Protein AF-A0A352UNX6-F1 (afdb_monomer)

Radius of gyration: 17.51 Å; Cα contacts (8 Å, |Δi|>4): 102; chains: 1; bounding box: 47×26×44 Å

Solvent-accessible surface area (backbone atoms only — not comparable to full-atom values): 6625 Å² total; per-residue (Å²): 109,67,67,60,54,54,50,43,52,53,50,29,50,52,43,21,52,56,43,37,68,54,47,54,59,50,32,49,72,73,61,36,37,51,75,75,65,86,94,52,64,78,77,58,60,76,56,55,63,47,51,56,74,64,64,56,27,53,52,53,15,50,54,51,34,50,66,56,74,37,38,62,42,49,76,73,69,48,52,68,67,56,56,54,48,52,54,51,50,52,55,46,49,53,52,49,51,28,52,47,45,19,58,74,67,74,35,93,67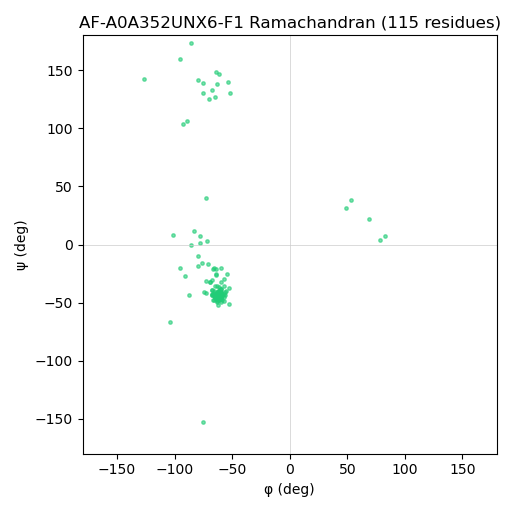,46,68,52,69,84,80,78,105

Foldseek 3Di:
DVVLVVVLVVQLVVQLVVCCVVVQVVLLVVQQWQDDDPPDDPVCVVSTSRHPPSCVSNLRSLVVSCVPSVVVCVVVVNCPSVVVNVVVVVLSVLVVQQSVQCSVVVHPGGDDPVVSD

pLDDT: mean 84.69, std 12.68, range [59.41, 97.75]

Sequence (117 aa):
MTVRLTLSFIIAFLVSSGVGAFLVPWLRKIKAGQMIREDGPTWHMSKSGTPTMGGLMFIAACVFVCLTVGFQSMLDGDYGHIFLLMFALIFGAIGFLDDYEKLKRKKNLGLTAKTKF

Structure (mmCIF, N/CA/C/O backbone):
data_AF-A0A352UNX6-F1
#
_entry.id   AF-A0A352UNX6-F1
#
loop_
_atom_site.group_PDB
_atom_site.id
_atom_site.type_symbol
_atom_site.label_atom_id
_atom_site.label_alt_id
_atom_site.label_comp_id
_atom_site.label_asym_id
_atom_site.label_entity_id
_atom_site.label_seq_id
_atom_site.pdbx_PDB_ins_code
_atom_site.Cartn_x
_atom_site.Cartn_y
_atom_site.Cartn_z
_atom_site.occupancy
_atom_site.B_iso_or_equiv
_atom_site.auth_seq_id
_atom_site.auth_comp_id
_atom_site.auth_asym_id
_atom_site.auth_a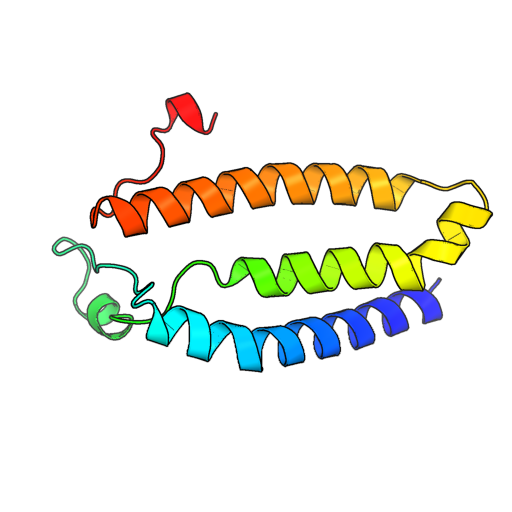tom_id
_atom_site.pdbx_PDB_model_num
ATOM 1 N N . MET A 1 1 ? 9.559 6.479 -21.846 1.00 77.00 1 MET A N 1
ATOM 2 C CA . MET A 1 1 ? 9.007 6.969 -20.560 1.00 77.00 1 MET A CA 1
ATOM 3 C C . MET A 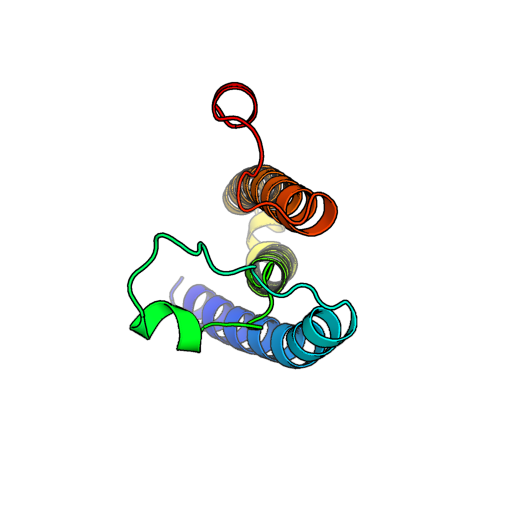1 1 ? 7.489 6.846 -20.489 1.00 77.00 1 MET A C 1
ATOM 5 O O . MET A 1 1 ? 7.013 6.162 -19.596 1.00 77.00 1 MET A O 1
ATOM 9 N N . THR A 1 2 ? 6.731 7.392 -21.443 1.00 88.81 2 THR A N 1
ATOM 10 C CA . THR A 1 2 ? 5.254 7.291 -21.497 1.00 88.81 2 THR A CA 1
ATOM 11 C C . THR A 1 2 ? 4.719 5.858 -21.413 1.00 88.81 2 THR A C 1
ATOM 13 O O . THR A 1 2 ? 3.924 5.571 -20.528 1.00 88.81 2 THR A O 1
ATOM 16 N N . VAL A 1 3 ? 5.225 4.934 -22.239 1.00 91.31 3 VAL A N 1
ATOM 17 C CA . VAL A 1 3 ? 4.789 3.519 -22.234 1.00 91.31 3 VAL A CA 1
ATOM 18 C C . VAL A 1 3 ? 4.965 2.861 -20.861 1.00 91.31 3 VAL A C 1
ATOM 20 O O . VAL A 1 3 ? 4.063 2.181 -20.385 1.00 91.31 3 VAL A O 1
ATOM 23 N N . ARG A 1 4 ? 6.101 3.106 -20.192 1.00 89.12 4 ARG A N 1
ATOM 24 C CA . ARG A 1 4 ? 6.378 2.560 -18.853 1.00 89.12 4 ARG A CA 1
ATOM 25 C C . ARG A 1 4 ? 5.395 3.104 -17.820 1.00 89.12 4 ARG A C 1
ATOM 27 O O . ARG A 1 4 ? 4.878 2.332 -17.027 1.00 89.12 4 ARG A O 1
ATOM 34 N N . LEU A 1 5 ? 5.102 4.405 -17.854 1.00 91.56 5 LEU A N 1
ATOM 35 C CA . LEU A 1 5 ? 4.151 5.028 -16.930 1.00 91.56 5 LEU A CA 1
ATOM 36 C C . LEU A 1 5 ? 2.724 4.507 -17.136 1.00 91.56 5 LEU A C 1
ATOM 38 O O . LEU A 1 5 ? 2.058 4.159 -16.163 1.00 91.56 5 LEU A O 1
ATOM 42 N N . THR A 1 6 ? 2.272 4.394 -18.387 1.00 95.50 6 THR A N 1
ATOM 43 C CA . THR A 1 6 ? 0.952 3.830 -18.708 1.00 95.50 6 THR A CA 1
ATOM 44 C C . THR A 1 6 ? 0.849 2.373 -18.258 1.00 95.50 6 THR A C 1
ATOM 46 O O . THR A 1 6 ? -0.145 1.986 -17.648 1.00 95.50 6 THR A O 1
ATOM 49 N N . LEU A 1 7 ? 1.891 1.573 -18.498 1.00 95.25 7 LEU A N 1
ATOM 50 C CA . LEU A 1 7 ? 1.931 0.171 -18.091 1.00 95.25 7 LEU A CA 1
ATOM 51 C C . LEU A 1 7 ? 1.939 0.022 -16.560 1.00 95.25 7 LEU A C 1
ATOM 53 O O . LEU A 1 7 ? 1.153 -0.757 -16.025 1.00 95.25 7 LEU A O 1
ATOM 57 N N . SER A 1 8 ? 2.739 0.823 -15.847 1.00 94.94 8 SER A N 1
ATOM 58 C CA . SER A 1 8 ? 2.723 0.890 -14.380 1.00 94.94 8 SER A CA 1
ATOM 59 C C . SER A 1 8 ? 1.338 1.233 -13.833 1.00 94.94 8 SER A C 1
ATOM 61 O O . SER A 1 8 ? 0.889 0.596 -12.885 1.00 94.94 8 SER A O 1
ATOM 63 N N . PHE A 1 9 ? 0.643 2.202 -14.436 1.00 96.38 9 PHE A N 1
ATOM 64 C CA . PHE A 1 9 ? -0.708 2.588 -14.024 1.00 96.38 9 PHE A CA 1
ATOM 65 C C . PHE A 1 9 ? -1.713 1.442 -14.197 1.00 96.38 9 PHE A C 1
ATOM 67 O O . PHE A 1 9 ? -2.433 1.108 -13.256 1.00 96.38 9 PHE A O 1
ATOM 74 N N . ILE A 1 10 ? -1.734 0.808 -15.374 1.00 97.50 10 ILE A N 1
ATOM 75 C CA . ILE A 1 10 ? -2.662 -0.293 -15.669 1.00 97.50 10 ILE A CA 1
ATOM 76 C C . ILE A 1 10 ? -2.394 -1.481 -14.739 1.00 97.50 10 ILE A C 1
ATOM 78 O O . ILE A 1 10 ? -3.327 -2.015 -14.140 1.00 97.50 10 ILE A O 1
ATOM 82 N N . ILE A 1 11 ? -1.128 -1.871 -14.565 1.00 97.12 11 ILE A N 1
ATOM 83 C CA . ILE A 1 11 ? -0.767 -2.991 -13.688 1.00 97.12 11 ILE A CA 1
ATOM 84 C C . ILE A 1 11 ? -1.106 -2.665 -12.231 1.00 97.12 11 ILE A C 1
ATOM 86 O O . ILE A 1 11 ? -1.712 -3.498 -11.559 1.00 97.12 11 ILE A O 1
ATOM 90 N N . ALA A 1 12 ? -0.797 -1.458 -11.744 1.00 97.06 12 ALA A N 1
ATOM 91 C CA . ALA A 1 12 ? -1.159 -1.050 -10.387 1.00 97.06 12 ALA A CA 1
ATOM 92 C C . ALA A 1 12 ? -2.676 -1.114 -10.164 1.00 97.06 12 ALA A C 1
ATOM 94 O O . ALA A 1 12 ? -3.129 -1.607 -9.129 1.00 97.06 12 ALA A O 1
ATOM 95 N N . PHE A 1 13 ? -3.469 -0.650 -11.133 1.00 97.62 13 PHE A N 1
ATOM 96 C CA . PHE A 1 13 ? -4.927 -0.690 -11.062 1.00 97.62 13 PHE A CA 1
ATOM 97 C C . PHE A 1 13 ? -5.460 -2.126 -10.996 1.00 97.62 13 PHE A C 1
ATOM 99 O O . PHE A 1 13 ? -6.279 -2.439 -10.131 1.00 97.62 13 PHE A O 1
ATOM 106 N N . LEU A 1 14 ? -4.969 -3.011 -11.867 1.00 97.75 14 LEU A N 1
ATOM 107 C CA . LEU A 1 14 ? -5.394 -4.411 -11.899 1.00 97.75 14 LEU A CA 1
ATOM 108 C C . LEU A 1 14 ? -4.998 -5.153 -10.619 1.00 97.75 14 LEU A C 1
ATOM 110 O O . LEU A 1 14 ? -5.829 -5.841 -10.027 1.00 97.75 14 LEU A O 1
ATOM 114 N N . VAL A 1 15 ? -3.758 -4.977 -10.155 1.00 97.75 15 VAL A N 1
ATOM 115 C CA . VAL A 1 15 ? -3.262 -5.632 -8.938 1.00 97.75 15 VAL A CA 1
ATOM 116 C C . VAL A 1 15 ? -3.990 -5.109 -7.706 1.00 97.75 15 VAL A C 1
ATOM 118 O O . VAL A 1 15 ? -4.482 -5.911 -6.918 1.00 97.75 15 VAL A O 1
ATOM 121 N N . SER A 1 16 ? -4.126 -3.791 -7.540 1.00 97.50 16 SER A N 1
ATOM 122 C CA . SER A 1 16 ? -4.842 -3.223 -6.386 1.00 97.50 16 SER A CA 1
ATOM 123 C C . SER A 1 16 ? -6.314 -3.633 -6.365 1.00 97.50 16 SER A C 1
ATOM 125 O O . SER A 1 16 ? -6.824 -3.983 -5.303 1.00 97.50 16 SER A O 1
ATOM 127 N N . SER A 1 17 ? -6.981 -3.670 -7.522 1.00 96.81 17 SER A N 1
ATOM 128 C CA . SER A 1 17 ? -8.377 -4.108 -7.624 1.00 96.81 17 SER A CA 1
ATOM 129 C C . SER A 1 17 ? -8.529 -5.600 -7.326 1.00 96.81 17 SER A C 1
ATOM 131 O O . SER A 1 17 ? -9.417 -5.987 -6.566 1.00 96.81 17 SER A O 1
ATOM 133 N N . GLY A 1 18 ? -7.638 -6.441 -7.862 1.00 97.44 18 GLY A N 1
ATOM 134 C CA . GLY A 1 18 ? -7.628 -7.881 -7.600 1.00 97.44 18 GLY A CA 1
ATOM 135 C C . GLY A 1 18 ? -7.345 -8.208 -6.132 1.00 97.44 18 GLY A C 1
ATOM 136 O O . GLY A 1 18 ? -8.083 -8.973 -5.509 1.00 97.44 18 GLY A O 1
ATOM 137 N N . VAL A 1 19 ? -6.330 -7.567 -5.543 1.00 96.88 19 VAL A N 1
ATOM 138 C CA . VAL A 1 19 ? -6.023 -7.692 -4.111 1.00 96.88 19 VAL A CA 1
ATOM 139 C C . VAL A 1 19 ? -7.186 -7.164 -3.274 1.00 96.88 19 VAL A C 1
ATOM 141 O O . VAL A 1 19 ? -7.588 -7.826 -2.324 1.00 96.88 19 VAL A O 1
ATOM 144 N N . GLY A 1 20 ? -7.775 -6.024 -3.637 1.00 94.62 20 GLY A N 1
ATOM 145 C CA . GLY A 1 20 ? -8.922 -5.432 -2.948 1.00 94.62 20 GLY A CA 1
ATOM 146 C C . GLY A 1 20 ? -10.151 -6.344 -2.933 1.00 94.62 20 GLY A C 1
ATOM 147 O O . GLY A 1 20 ? -10.789 -6.488 -1.887 1.00 94.62 20 GLY A O 1
ATOM 148 N N . ALA A 1 21 ? -10.444 -7.024 -4.044 1.00 94.94 21 ALA A N 1
ATOM 149 C CA . ALA A 1 21 ? -11.555 -7.971 -4.141 1.00 94.94 21 ALA A CA 1
ATOM 150 C C . ALA A 1 21 ? -11.439 -9.134 -3.140 1.00 94.94 21 ALA A C 1
ATOM 152 O O . ALA A 1 21 ? -12.455 -9.603 -2.628 1.00 94.94 21 ALA A O 1
ATOM 153 N N . PHE A 1 22 ? -10.218 -9.569 -2.813 1.00 94.62 22 PHE A N 1
ATOM 154 C CA . PHE A 1 22 ? -9.968 -10.593 -1.793 1.00 94.62 22 PHE A CA 1
ATOM 155 C C . PHE A 1 22 ? -9.827 -10.006 -0.378 1.00 94.62 22 PHE A C 1
ATOM 157 O O . PHE A 1 22 ? -10.389 -10.528 0.591 1.00 94.62 22 PHE A O 1
ATOM 164 N N . LEU A 1 23 ? -9.098 -8.896 -0.258 1.00 93.44 23 LEU A N 1
ATOM 165 C CA . LEU A 1 23 ? -8.740 -8.268 1.008 1.00 93.44 23 LEU A CA 1
ATOM 166 C C . LEU A 1 23 ? -9.964 -7.684 1.717 1.00 93.44 23 LEU A C 1
ATOM 168 O O . LEU A 1 23 ? -10.113 -7.870 2.922 1.00 93.44 23 LEU A O 1
ATOM 172 N N . VAL A 1 24 ? -10.867 -7.008 1.002 1.00 91.81 24 VAL A N 1
ATOM 173 C CA . VAL A 1 24 ? -12.030 -6.347 1.618 1.00 91.81 24 VAL A CA 1
ATOM 174 C C . VAL A 1 24 ? -12.973 -7.353 2.299 1.00 91.81 24 VAL A C 1
ATOM 176 O O . VAL A 1 24 ? -13.308 -7.140 3.469 1.00 91.81 24 VAL A O 1
ATOM 179 N N . PRO A 1 25 ? -13.388 -8.468 1.660 1.00 91.00 25 PRO A N 1
ATOM 180 C CA . PRO A 1 25 ? -14.154 -9.510 2.340 1.00 91.00 25 PRO A CA 1
ATOM 181 C C . PRO A 1 25 ? -13.411 -10.120 3.530 1.00 91.00 25 PRO A C 1
ATOM 183 O O . PRO A 1 25 ? -14.033 -10.397 4.555 1.00 91.00 25 PRO A O 1
ATOM 186 N N . TRP A 1 26 ? -12.094 -10.316 3.424 1.00 90.31 26 TRP A N 1
ATOM 187 C CA . TRP A 1 26 ? -11.289 -10.855 4.519 1.00 9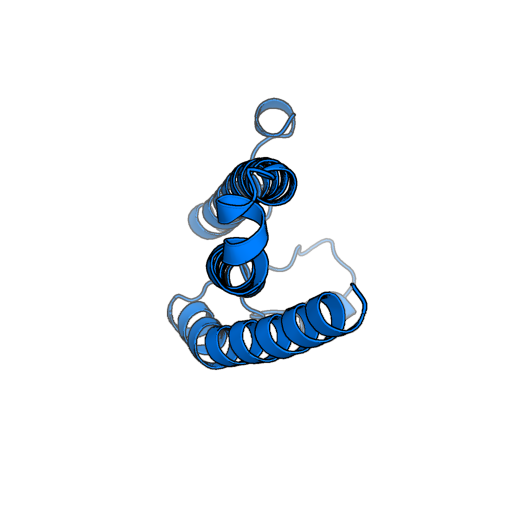0.31 26 TRP A CA 1
ATOM 188 C C . TRP A 1 26 ? -11.244 -9.905 5.725 1.00 90.31 26 TRP A C 1
ATOM 190 O O . TRP A 1 26 ? -11.528 -10.329 6.846 1.00 90.31 26 TRP A O 1
ATOM 200 N N . LEU A 1 27 ? -11.019 -8.608 5.497 1.00 89.06 27 LEU A N 1
ATOM 201 C CA . LEU A 1 27 ? -11.055 -7.574 6.537 1.00 89.06 27 LEU A CA 1
ATOM 202 C C . LEU A 1 27 ? -12.434 -7.488 7.212 1.00 89.06 27 LEU A C 1
ATOM 204 O O . LEU A 1 27 ? -12.531 -7.338 8.433 1.00 89.06 27 LEU A O 1
ATOM 208 N N . ARG A 1 28 ? -13.518 -7.650 6.439 1.00 86.50 28 ARG A N 1
ATOM 209 C CA . ARG A 1 28 ? -14.881 -7.754 6.989 1.00 86.50 28 ARG A CA 1
ATOM 210 C C . ARG A 1 28 ? -15.047 -8.995 7.873 1.00 86.50 28 ARG A C 1
ATOM 212 O O . ARG A 1 28 ? -15.634 -8.885 8.948 1.00 86.50 28 ARG A O 1
ATOM 219 N N . LYS A 1 29 ? -14.505 -10.153 7.470 1.00 86.56 29 LYS A N 1
ATOM 220 C CA . LYS A 1 29 ? -14.570 -11.406 8.253 1.00 86.56 29 LYS A CA 1
ATOM 221 C C . LYS A 1 29 ? -13.866 -11.289 9.603 1.00 86.56 29 LYS A C 1
ATOM 223 O O . LYS A 1 29 ? -14.418 -11.735 10.605 1.00 86.56 29 LYS A O 1
ATOM 228 N N . ILE A 1 30 ? -12.697 -10.649 9.652 1.00 85.00 30 ILE A N 1
ATOM 229 C CA . ILE A 1 30 ? -11.961 -10.435 10.912 1.00 85.00 30 ILE A CA 1
ATOM 230 C C . ILE A 1 30 ? -12.539 -9.290 11.763 1.00 85.00 30 ILE A C 1
ATOM 232 O O . ILE A 1 30 ? -11.953 -8.923 12.778 1.00 85.00 30 ILE A O 1
ATOM 236 N N . LYS A 1 31 ? -13.690 -8.724 11.364 1.00 78.75 31 LYS A N 1
ATOM 237 C CA . LYS A 1 31 ? -14.360 -7.598 12.029 1.00 78.75 31 LYS A CA 1
ATOM 238 C C . LYS A 1 31 ? -13.430 -6.397 12.222 1.00 78.75 31 LYS A C 1
ATOM 240 O O . LYS A 1 31 ? -13.531 -5.693 13.225 1.00 78.75 31 LYS A O 1
ATOM 245 N N . ALA A 1 32 ? -12.569 -6.126 11.239 1.00 74.44 32 ALA A N 1
ATOM 246 C CA . ALA A 1 32 ? -11.700 -4.953 11.215 1.00 74.44 32 ALA A CA 1
ATOM 247 C C . ALA A 1 32 ? -12.475 -3.654 10.916 1.00 74.44 32 ALA A C 1
ATOM 249 O O . ALA A 1 32 ? -12.023 -2.835 10.128 1.00 74.44 32 ALA A O 1
ATOM 250 N N . GLY A 1 33 ? -13.674 -3.473 11.472 1.00 68.19 33 GLY A N 1
ATOM 251 C CA . GLY A 1 33 ? -14.483 -2.273 11.268 1.00 68.19 33 GLY A CA 1
ATOM 252 C C . GLY A 1 33 ? -14.007 -1.123 12.150 1.00 68.19 33 GLY A C 1
ATOM 253 O O . GLY A 1 33 ? -13.645 -1.338 13.308 1.00 68.19 33 GLY A O 1
ATOM 254 N N . GLN A 1 34 ? -14.024 0.104 11.625 1.00 65.44 34 GLN A N 1
ATOM 255 C CA . GLN A 1 34 ? -13.794 1.280 12.467 1.00 65.44 34 GLN A CA 1
ATOM 256 C C . GLN A 1 34 ? -14.958 1.467 13.451 1.00 65.44 34 GLN A C 1
ATOM 258 O O . GLN A 1 34 ? -16.127 1.413 13.064 1.00 65.44 34 GLN A O 1
ATOM 263 N N . MET A 1 35 ? -14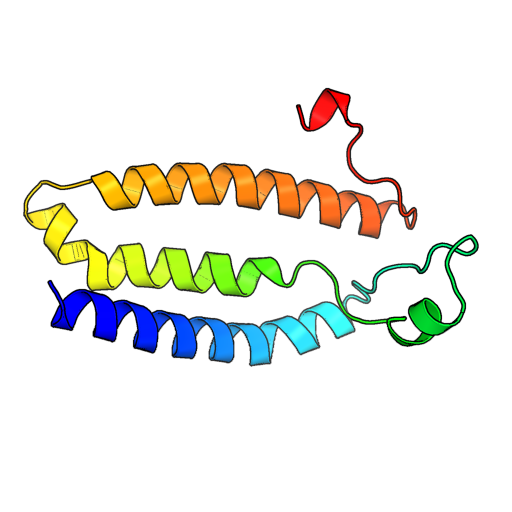.629 1.708 14.722 1.00 63.81 35 MET A N 1
ATOM 264 C CA . MET A 1 35 ? -15.594 2.146 15.732 1.00 63.81 35 MET A CA 1
ATOM 265 C C . MET A 1 35 ? -15.912 3.622 15.475 1.00 63.81 35 MET A C 1
ATOM 267 O O . MET A 1 35 ? -15.006 4.438 15.319 1.00 63.81 35 MET A O 1
ATOM 271 N N . ILE A 1 36 ? -17.184 4.003 15.421 1.00 61.72 36 ILE A N 1
ATOM 272 C CA . ILE A 1 36 ? -17.556 5.414 15.245 1.00 61.72 36 ILE A CA 1
ATOM 273 C C . ILE A 1 36 ? -17.328 6.156 16.564 1.00 61.72 36 ILE A C 1
ATOM 275 O O . ILE A 1 36 ? -17.599 5.622 17.635 1.00 61.72 36 ILE A O 1
ATOM 279 N N . ARG A 1 37 ? -16.793 7.379 16.494 1.00 62.41 37 ARG A N 1
ATOM 280 C CA . ARG A 1 37 ? -16.732 8.284 17.652 1.00 62.41 37 ARG A CA 1
ATOM 281 C C . ARG A 1 37 ? -18.149 8.752 17.975 1.00 62.41 37 ARG A C 1
ATOM 283 O O . ARG A 1 37 ? -18.808 9.290 17.089 1.00 62.41 37 ARG A O 1
ATOM 290 N N . GLU A 1 38 ? -18.593 8.555 19.213 1.00 60.56 38 GLU A N 1
ATOM 291 C CA . GLU A 1 38 ? -19.937 8.959 19.659 1.00 60.56 38 GLU A CA 1
ATOM 292 C C . GLU A 1 38 ? -20.135 10.482 19.604 1.00 60.56 38 GLU A C 1
ATOM 294 O O . GLU A 1 38 ? -21.234 10.966 19.366 1.00 60.56 38 GLU A O 1
ATOM 299 N N . ASP A 1 39 ? -19.046 11.237 19.717 1.00 61.66 39 ASP A N 1
ATOM 300 C CA . ASP A 1 39 ? -18.962 12.696 19.643 1.00 61.66 39 ASP A CA 1
ATOM 301 C C . ASP A 1 39 ? -18.884 13.249 18.196 1.00 61.66 39 ASP A C 1
ATOM 303 O O . ASP A 1 39 ? -18.585 14.425 17.983 1.00 61.66 39 ASP A O 1
ATOM 307 N N . GLY A 1 40 ? -19.145 12.413 17.182 1.00 66.12 40 GLY A N 1
ATOM 308 C CA . GLY A 1 40 ? -19.179 12.798 15.767 1.00 66.12 40 GLY A CA 1
ATOM 309 C C . GLY A 1 40 ? -20.587 13.132 15.236 1.00 66.12 40 GLY A C 1
ATOM 310 O O . GLY A 1 40 ? -21.589 12.688 15.794 1.00 66.12 40 GLY A O 1
ATOM 311 N N . PRO A 1 41 ? -20.702 13.871 14.117 1.00 69.94 41 PRO A N 1
ATOM 312 C CA . PRO A 1 41 ? -21.997 14.166 13.509 1.00 69.94 41 PRO A CA 1
ATOM 313 C C . PRO A 1 41 ? -22.746 12.903 13.056 1.00 69.94 41 PRO A C 1
ATOM 315 O O . PRO A 1 41 ? -22.136 11.954 12.563 1.00 69.94 41 PRO A O 1
ATOM 318 N N . THR A 1 42 ? -24.078 12.910 13.132 1.00 67.62 42 THR A N 1
ATOM 319 C CA . THR A 1 42 ? -24.935 11.733 12.882 1.00 67.62 42 THR A CA 1
ATOM 320 C C . THR A 1 42 ? -24.747 11.087 11.504 1.00 67.62 42 THR A C 1
ATOM 322 O O . THR A 1 42 ? -24.857 9.868 11.383 1.00 67.62 42 THR A O 1
ATOM 325 N N . TRP A 1 43 ? -24.364 11.843 10.467 1.00 67.44 43 TRP A N 1
ATOM 326 C CA . TRP A 1 43 ? -24.063 11.286 9.138 1.00 67.44 43 TRP A CA 1
ATOM 327 C C . TRP A 1 43 ? -22.813 10.391 9.111 1.00 67.44 43 TRP A C 1
ATOM 329 O O . TRP A 1 43 ? -22.694 9.536 8.230 1.00 67.44 43 TRP A O 1
ATOM 339 N N . HIS A 1 44 ? -21.899 10.514 10.081 1.00 60.97 44 HIS A N 1
ATOM 340 C CA . HIS A 1 44 ? -20.751 9.610 10.216 1.00 60.97 44 HIS A CA 1
ATOM 341 C C . HIS A 1 44 ? -21.152 8.206 10.676 1.00 60.97 44 HIS A C 1
ATOM 343 O O . HIS A 1 44 ? -20.386 7.267 10.450 1.00 60.97 44 HIS A O 1
ATOM 349 N N . MET A 1 45 ? -22.361 8.027 11.226 1.00 62.81 45 MET A N 1
ATOM 350 C CA . MET A 1 45 ? -22.864 6.701 11.585 1.00 62.81 45 MET A CA 1
ATOM 351 C C . MET A 1 45 ? -23.060 5.788 10.369 1.00 62.81 45 MET A C 1
ATOM 353 O O . MET A 1 45 ? -22.923 4.573 10.481 1.00 62.81 45 MET A O 1
ATOM 357 N N . SER A 1 46 ? -23.281 6.360 9.181 1.00 63.06 46 SER A N 1
ATOM 358 C CA . SER A 1 46 ? -23.403 5.599 7.927 1.00 63.06 46 SER A CA 1
ATOM 359 C C . SER A 1 46 ? -22.120 4.858 7.522 1.00 63.06 46 SER A C 1
ATOM 361 O O . SER A 1 46 ? -22.183 3.890 6.770 1.00 63.06 46 SER A O 1
ATOM 363 N N . LYS A 1 47 ? -20.953 5.275 8.038 1.00 63.31 47 LYS A N 1
ATOM 364 C CA . LYS A 1 47 ? -19.660 4.622 7.771 1.00 63.31 47 LYS A CA 1
ATOM 365 C C . LYS A 1 47 ? -19.368 3.450 8.716 1.00 63.31 47 LYS A C 1
ATOM 367 O O . LYS A 1 47 ? -18.323 2.809 8.565 1.00 63.31 47 LYS A O 1
ATOM 372 N N . SER A 1 48 ? -20.278 3.152 9.653 1.00 63.19 48 SER A N 1
ATOM 373 C CA . SER A 1 48 ? -20.155 2.036 10.599 1.00 63.19 48 SER A CA 1
ATOM 374 C C . SER A 1 48 ? -19.871 0.725 9.876 1.00 63.19 48 SER A C 1
ATOM 376 O O . SER A 1 48 ? -20.557 0.374 8.919 1.00 63.19 48 SER A O 1
ATOM 378 N N . GLY A 1 49 ? -18.862 -0.014 10.330 1.00 65.62 49 GLY A N 1
ATOM 379 C CA . GLY A 1 49 ? -18.562 -1.341 9.789 1.00 65.62 49 GLY A CA 1
ATOM 380 C C . GLY A 1 49 ? -17.808 -1.353 8.455 1.00 65.62 49 GLY A C 1
ATOM 381 O O . GLY A 1 49 ? -17.523 -2.436 7.940 1.00 65.62 49 GLY A O 1
ATOM 382 N N . THR A 1 50 ? -17.414 -0.194 7.912 1.00 76.62 50 THR A N 1
ATOM 383 C CA . THR A 1 50 ? -16.442 -0.169 6.808 1.00 76.62 50 THR A CA 1
ATOM 384 C C . THR A 1 50 ? -15.095 -0.696 7.323 1.00 76.62 50 THR A C 1
ATOM 386 O O . THR A 1 50 ? -14.616 -0.204 8.351 1.00 76.62 50 THR A O 1
ATOM 389 N N . PRO A 1 51 ? -14.485 -1.705 6.669 1.00 80.00 51 PRO A N 1
ATOM 390 C CA . PRO A 1 51 ? -13.209 -2.253 7.112 1.00 80.00 51 PRO A CA 1
ATOM 391 C C . PRO A 1 51 ? -12.088 -1.204 7.042 1.00 80.00 51 PRO A C 1
ATOM 393 O O . PRO A 1 51 ? -11.985 -0.455 6.070 1.00 80.00 51 PRO A O 1
ATOM 396 N N . THR A 1 52 ? -11.240 -1.173 8.069 1.00 82.56 52 THR A N 1
ATOM 397 C CA . THR A 1 52 ? -9.994 -0.398 8.135 1.00 82.56 52 THR A CA 1
ATOM 398 C C . THR A 1 52 ? -8.834 -1.174 7.494 1.00 82.56 52 THR A C 1
ATOM 400 O O . THR A 1 52 ? -9.005 -2.335 7.134 1.00 82.56 52 THR A O 1
ATOM 403 N N . MET A 1 53 ? -7.651 -0.563 7.351 1.00 86.56 53 MET A N 1
ATOM 404 C CA . MET A 1 53 ? -6.438 -1.172 6.756 1.00 86.56 53 MET A CA 1
ATOM 405 C C . MET A 1 53 ? -6.492 -1.444 5.241 1.00 86.56 53 MET A C 1
ATOM 407 O O . MET A 1 53 ? -5.707 -2.234 4.713 1.00 86.56 53 MET A O 1
ATOM 411 N N . GLY A 1 54 ? -7.359 -0.749 4.500 1.00 87.69 54 GLY A N 1
ATOM 412 C CA . GLY A 1 54 ? -7.415 -0.863 3.036 1.00 87.69 54 GLY A CA 1
ATOM 413 C C . GLY A 1 54 ? -6.110 -0.476 2.323 1.00 87.69 54 GLY A C 1
ATOM 414 O O . GLY A 1 54 ? -5.870 -0.925 1.209 1.00 87.69 54 GLY A O 1
ATOM 415 N N . GLY A 1 55 ? -5.225 0.292 2.973 1.00 91.00 55 GLY A N 1
ATOM 416 C CA . GLY A 1 55 ? -3.918 0.687 2.431 1.00 91.00 55 GLY A CA 1
ATOM 417 C C . GLY A 1 55 ? -3.034 -0.481 1.974 1.00 91.00 55 GLY A C 1
ATOM 418 O O . GLY A 1 55 ? -2.231 -0.314 1.055 1.00 91.00 55 GLY A O 1
ATOM 419 N N . LEU A 1 56 ? -3.227 -1.678 2.541 1.00 93.25 56 LEU A N 1
ATOM 420 C CA . LEU A 1 56 ? -2.475 -2.882 2.177 1.00 93.25 56 LEU A CA 1
ATOM 421 C C . LEU A 1 56 ? -2.594 -3.236 0.685 1.00 93.25 56 LEU A C 1
ATOM 423 O O . LEU A 1 56 ? -1.608 -3.671 0.094 1.00 93.25 56 LEU A O 1
ATOM 427 N N . MET A 1 57 ? -3.754 -3.012 0.050 1.00 94.81 57 MET A N 1
ATOM 428 C CA . MET A 1 57 ? -3.921 -3.324 -1.379 1.00 94.81 57 MET A CA 1
ATOM 429 C C . MET A 1 57 ? -3.107 -2.392 -2.283 1.00 94.81 57 MET A C 1
ATOM 431 O O . MET A 1 57 ? -2.598 -2.821 -3.317 1.00 94.81 57 MET A O 1
ATOM 435 N N . PHE A 1 58 ? -2.932 -1.132 -1.873 1.00 95.62 58 PHE A N 1
ATOM 436 C CA . PHE A 1 58 ? -2.103 -0.175 -2.600 1.00 95.62 58 PHE A CA 1
ATOM 437 C C . PHE A 1 58 ? -0.618 -0.464 -2.400 1.00 95.62 58 PHE A C 1
ATOM 439 O O . PHE A 1 58 ? 0.133 -0.443 -3.369 1.00 95.62 58 PHE A O 1
ATOM 446 N N . ILE A 1 59 ? -0.201 -0.809 -1.177 1.00 95.81 59 ILE A N 1
ATOM 447 C CA . ILE A 1 59 ? 1.183 -1.224 -0.907 1.00 95.81 59 ILE A CA 1
ATOM 448 C C . ILE A 1 59 ? 1.538 -2.460 -1.743 1.00 95.81 59 ILE A C 1
ATOM 450 O O . ILE A 1 59 ? 2.579 -2.468 -2.396 1.00 95.81 59 ILE A O 1
ATOM 454 N N . ALA A 1 60 ? 0.658 -3.465 -1.791 1.00 96.25 60 ALA A N 1
ATOM 455 C CA . ALA A 1 60 ? 0.858 -4.660 -2.611 1.00 96.25 60 ALA A CA 1
ATOM 456 C C . ALA A 1 60 ? 1.021 -4.320 -4.103 1.00 96.25 60 ALA A C 1
ATOM 458 O O . ALA A 1 60 ? 1.933 -4.828 -4.755 1.00 96.25 60 ALA A O 1
ATOM 459 N N . ALA A 1 61 ? 0.186 -3.420 -4.633 1.00 97.06 61 ALA A N 1
ATOM 460 C CA . ALA A 1 61 ? 0.290 -2.962 -6.015 1.00 97.06 61 ALA A CA 1
ATOM 461 C C . ALA A 1 61 ? 1.596 -2.196 -6.291 1.00 97.06 61 ALA A C 1
ATOM 463 O O . ALA A 1 61 ? 2.253 -2.463 -7.296 1.00 97.06 61 ALA A O 1
ATOM 464 N N . CYS A 1 62 ? 2.007 -1.296 -5.393 1.00 96.06 62 CYS A N 1
ATOM 465 C CA . CYS A 1 62 ? 3.265 -0.557 -5.516 1.00 96.06 62 CYS A CA 1
ATOM 466 C C . CYS A 1 62 ? 4.476 -1.495 -5.513 1.00 96.06 62 CYS A C 1
ATOM 468 O O . CYS A 1 62 ? 5.324 -1.391 -6.396 1.00 96.06 62 CYS A O 1
ATOM 470 N N . VAL A 1 63 ? 4.531 -2.444 -4.571 1.00 96.56 63 VAL A N 1
ATOM 471 C CA . VAL A 1 63 ? 5.596 -3.459 -4.515 1.00 96.56 63 VAL A CA 1
ATOM 472 C C . VAL A 1 63 ? 5.641 -4.247 -5.821 1.00 96.56 63 VAL A C 1
ATOM 474 O O . VAL A 1 63 ? 6.704 -4.372 -6.424 1.00 96.56 63 VAL A O 1
ATOM 477 N N . PHE A 1 64 ? 4.489 -4.725 -6.298 1.00 96.94 64 PHE A N 1
ATOM 478 C CA . PHE A 1 64 ? 4.423 -5.504 -7.530 1.00 96.94 64 PHE A CA 1
ATOM 479 C C . PHE A 1 64 ? 4.927 -4.712 -8.742 1.00 96.94 64 PHE A C 1
ATOM 481 O O . PHE A 1 64 ? 5.750 -5.214 -9.505 1.00 96.94 64 PHE A O 1
ATOM 488 N N . VAL A 1 65 ? 4.487 -3.464 -8.917 1.00 96.56 65 VAL A N 1
ATOM 489 C CA . VAL A 1 65 ? 4.902 -2.622 -10.052 1.00 96.56 65 VAL A CA 1
ATOM 490 C C . VAL A 1 65 ? 6.385 -2.264 -9.984 1.00 96.56 65 VAL A C 1
ATOM 492 O O . VAL A 1 65 ? 7.073 -2.349 -11.002 1.00 96.56 65 VAL A O 1
ATOM 495 N N . CYS A 1 66 ? 6.903 -1.914 -8.805 1.00 94.88 66 CYS A N 1
ATOM 496 C CA . CYS A 1 66 ? 8.323 -1.618 -8.629 1.00 94.88 66 CYS A CA 1
ATOM 497 C C . CYS A 1 66 ? 9.206 -2.831 -8.953 1.00 94.88 66 CYS A C 1
ATOM 499 O O . CYS A 1 66 ? 10.223 -2.666 -9.616 1.00 94.88 66 CYS A O 1
ATOM 501 N N . LEU A 1 67 ? 8.799 -4.040 -8.555 1.00 94.81 67 LEU A N 1
ATOM 502 C CA . LEU A 1 67 ? 9.572 -5.261 -8.807 1.00 94.81 67 LEU A CA 1
ATOM 503 C C . LEU A 1 67 ? 9.416 -5.822 -10.227 1.00 94.81 67 LEU A C 1
ATOM 505 O O . LEU A 1 67 ? 10.251 -6.612 -10.650 1.00 94.81 67 LEU A O 1
ATOM 509 N N . THR A 1 68 ? 8.369 -5.440 -10.964 1.00 95.06 68 THR A N 1
ATOM 510 C CA . THR A 1 68 ? 8.112 -5.937 -12.329 1.00 95.06 68 THR A CA 1
ATOM 511 C C . THR A 1 68 ? 8.479 -4.898 -13.386 1.00 95.06 68 THR A C 1
ATOM 513 O O . THR A 1 68 ? 9.443 -5.067 -14.125 1.00 95.06 68 THR A O 1
ATOM 516 N N . VAL A 1 69 ? 7.757 -3.779 -13.438 1.00 93.38 69 VAL A N 1
ATOM 517 C CA . VAL A 1 69 ? 7.965 -2.695 -14.417 1.00 93.38 69 VAL A CA 1
ATOM 518 C C . VAL A 1 69 ? 9.231 -1.887 -14.111 1.00 93.38 69 VAL A C 1
ATOM 520 O O . VAL A 1 69 ? 9.889 -1.354 -15.013 1.00 93.38 69 VAL A O 1
ATOM 523 N N . GLY A 1 70 ? 9.577 -1.784 -12.825 1.00 91.06 70 GLY A N 1
ATOM 524 C CA . GLY A 1 70 ? 10.817 -1.163 -12.358 1.00 91.06 70 GLY A CA 1
ATOM 525 C C . GLY A 1 70 ? 12.058 -2.038 -12.550 1.00 91.06 70 GLY A C 1
ATOM 526 O O . GLY A 1 70 ? 13.159 -1.497 -12.580 1.00 91.06 70 GLY A O 1
ATOM 527 N N . PHE A 1 71 ? 11.902 -3.345 -12.793 1.00 92.38 71 PHE A N 1
ATOM 528 C CA . PHE A 1 71 ? 13.022 -4.288 -12.889 1.00 92.38 71 PHE A CA 1
ATOM 529 C C . PHE A 1 71 ? 14.071 -3.877 -13.926 1.00 92.38 71 PHE A C 1
ATOM 531 O O . PHE A 1 71 ? 15.265 -3.943 -13.656 1.00 92.38 71 PHE A O 1
ATOM 538 N N . GLN A 1 72 ? 13.635 -3.363 -15.081 1.00 89.75 72 GLN A N 1
ATOM 539 C CA . GLN A 1 72 ? 14.561 -2.870 -16.101 1.00 89.75 72 GLN A CA 1
ATOM 540 C C . GLN A 1 72 ? 15.442 -1.725 -15.577 1.00 89.75 72 GLN A C 1
ATOM 542 O O . GLN A 1 72 ? 16.641 -1.735 -15.810 1.00 89.75 72 GLN A O 1
ATOM 547 N N . SER A 1 73 ? 14.877 -0.786 -14.805 1.00 91.00 73 SER A N 1
ATOM 548 C CA . SER A 1 73 ? 15.671 0.285 -14.183 1.00 91.00 73 SER A CA 1
ATOM 549 C C . SER A 1 73 ? 16.716 -0.278 -13.215 1.00 91.00 73 SER A C 1
ATOM 551 O O . SER A 1 73 ? 17.825 0.237 -13.173 1.00 91.00 73 SER A O 1
ATOM 553 N N . MET A 1 74 ? 16.402 -1.3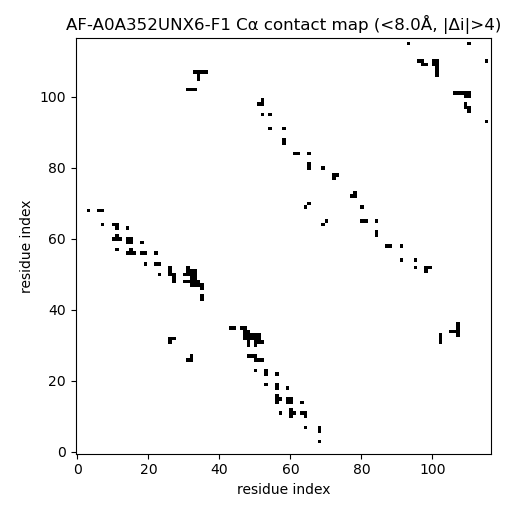56 -12.485 1.00 91.62 74 MET A N 1
ATOM 554 C CA . MET A 1 74 ? 17.373 -2.007 -11.597 1.00 91.62 74 MET A CA 1
ATOM 555 C C . MET A 1 74 ? 18.535 -2.635 -12.377 1.00 91.62 74 MET A C 1
ATOM 557 O O . MET A 1 74 ? 19.682 -2.520 -11.949 1.00 91.62 74 MET A O 1
ATOM 561 N N . LEU A 1 75 ? 18.254 -3.268 -13.525 1.00 92.31 75 LEU A N 1
ATOM 562 C CA . LEU A 1 75 ? 19.288 -3.826 -14.408 1.00 92.31 75 LEU A CA 1
ATOM 563 C C . LEU A 1 75 ? 20.208 -2.741 -14.976 1.00 92.31 75 LEU A C 1
ATOM 565 O O . LEU A 1 75 ? 21.411 -2.960 -15.098 1.00 92.31 75 LEU A O 1
ATOM 569 N N . ASP A 1 76 ? 19.651 -1.564 -15.255 1.00 93.31 76 ASP A N 1
ATOM 570 C CA . ASP A 1 76 ? 20.392 -0.400 -15.747 1.00 93.31 76 ASP A CA 1
ATOM 571 C C . ASP A 1 76 ? 21.165 0.332 -14.619 1.00 93.31 76 ASP A C 1
ATOM 573 O O . ASP A 1 76 ? 21.821 1.344 -14.864 1.00 93.31 76 ASP A O 1
ATOM 577 N N . GLY A 1 77 ? 21.099 -0.164 -13.375 1.00 93.19 77 GLY A N 1
ATOM 578 C CA . GLY A 1 77 ? 21.769 0.416 -12.205 1.00 93.19 77 GLY A CA 1
ATOM 579 C C . GLY A 1 77 ? 21.024 1.581 -11.538 1.00 93.19 77 GLY A C 1
ATOM 580 O O . GLY A 1 77 ? 21.559 2.199 -10.617 1.00 93.19 77 GLY A O 1
ATOM 581 N N . ASP A 1 78 ? 19.793 1.879 -11.959 1.00 93.19 78 ASP A N 1
ATOM 582 C CA . ASP A 1 78 ? 18.925 2.898 -11.364 1.00 93.19 78 ASP A CA 1
ATOM 583 C C . ASP A 1 78 ? 18.001 2.296 -10.291 1.00 93.19 78 ASP A C 1
ATOM 585 O O . ASP A 1 78 ? 16.965 1.678 -10.562 1.00 93.19 78 ASP A O 1
ATOM 589 N N . TYR A 1 79 ? 18.358 2.552 -9.034 1.00 93.69 79 TYR A N 1
ATOM 590 C CA . TYR A 1 79 ? 17.633 2.075 -7.856 1.00 93.69 79 TYR A CA 1
ATOM 591 C C . TYR A 1 79 ? 16.733 3.137 -7.209 1.00 93.69 79 TYR A C 1
ATOM 593 O O . TYR A 1 79 ? 16.173 2.884 -6.139 1.00 93.69 79 TYR A O 1
ATOM 601 N N . GLY A 1 80 ? 16.546 4.314 -7.822 1.00 93.12 80 GLY A N 1
ATOM 602 C CA . GLY A 1 80 ? 15.807 5.423 -7.198 1.00 93.12 80 GLY A CA 1
ATOM 603 C C . GLY A 1 80 ? 14.383 5.041 -6.769 1.00 93.12 80 GLY A C 1
ATOM 604 O O . GLY A 1 80 ? 13.938 5.356 -5.664 1.00 93.12 80 GLY A O 1
ATOM 605 N N . HIS A 1 81 ? 13.688 4.270 -7.605 1.00 92.12 81 HIS A N 1
ATOM 606 C CA . HIS A 1 81 ? 12.344 3.768 -7.318 1.00 92.12 81 HIS A CA 1
ATOM 607 C C . HIS A 1 81 ? 12.301 2.747 -6.165 1.00 92.12 81 HIS A C 1
ATOM 609 O O . HIS A 1 81 ? 11.311 2.702 -5.436 1.00 92.12 81 HIS A O 1
ATOM 615 N N . ILE A 1 82 ? 13.366 1.963 -5.958 1.00 94.25 82 ILE A N 1
ATOM 616 C CA . ILE A 1 82 ? 13.471 1.014 -4.839 1.00 94.25 82 ILE A CA 1
ATOM 617 C C . ILE A 1 82 ? 13.687 1.753 -3.521 1.00 94.25 82 ILE A C 1
ATOM 619 O O . ILE A 1 82 ? 13.042 1.420 -2.529 1.00 94.25 82 ILE A O 1
ATOM 623 N N . PHE A 1 83 ? 14.525 2.794 -3.504 1.00 94.75 83 PHE A N 1
ATOM 624 C CA . PHE A 1 83 ? 14.677 3.631 -2.312 1.00 94.75 83 PHE A CA 1
ATOM 625 C C . PHE A 1 83 ? 13.341 4.258 -1.903 1.00 94.75 83 PHE A C 1
ATOM 627 O O . PHE A 1 83 ? 12.942 4.144 -0.744 1.00 94.75 83 PHE A O 1
ATOM 634 N N . LEU A 1 84 ? 12.604 4.838 -2.857 1.00 94.44 84 LEU A N 1
ATOM 635 C CA . LEU A 1 84 ? 11.264 5.379 -2.605 1.00 94.44 84 LEU A CA 1
ATOM 636 C C . LEU A 1 84 ? 10.287 4.308 -2.103 1.00 94.44 84 LEU A C 1
ATOM 638 O O . LEU A 1 84 ? 9.529 4.569 -1.166 1.00 94.44 84 LEU A O 1
ATOM 642 N N . LEU A 1 85 ? 10.329 3.100 -2.67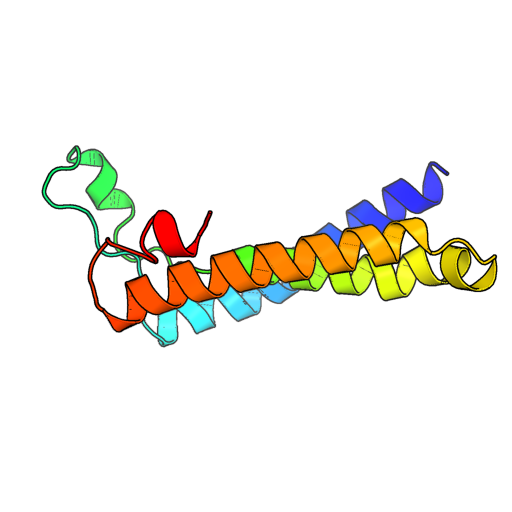6 1.00 95.50 85 LEU A N 1
ATOM 643 C CA . LEU A 1 85 ? 9.523 1.975 -2.207 1.00 95.50 85 LEU A CA 1
ATOM 644 C C . LEU A 1 85 ? 9.848 1.624 -0.751 1.00 95.50 85 LEU A C 1
ATOM 646 O O . LEU A 1 85 ? 8.924 1.435 0.035 1.00 95.50 85 LEU A O 1
ATOM 650 N N . MET A 1 86 ? 11.125 1.573 -0.361 1.00 95.88 86 MET A N 1
ATOM 651 C CA . MET A 1 86 ? 11.505 1.281 1.026 1.00 95.88 86 MET A CA 1
ATOM 652 C C . MET A 1 86 ? 10.944 2.316 2.003 1.00 95.88 86 MET A C 1
ATOM 654 O O . MET A 1 86 ? 10.364 1.937 3.020 1.00 95.88 86 MET A O 1
ATOM 658 N N . PHE A 1 87 ? 11.040 3.611 1.685 1.00 94.88 87 PHE A N 1
ATOM 659 C CA . PHE A 1 87 ? 10.417 4.651 2.510 1.00 94.88 87 PHE A CA 1
ATOM 660 C C . PHE A 1 87 ? 8.900 4.463 2.598 1.00 94.88 87 PHE A C 1
ATOM 662 O O . PHE A 1 87 ? 8.341 4.482 3.696 1.00 94.88 87 PHE A O 1
ATOM 669 N N . ALA A 1 88 ? 8.233 4.213 1.469 1.00 94.75 88 ALA A N 1
ATOM 670 C CA . ALA A 1 88 ? 6.796 3.956 1.448 1.00 94.75 88 ALA A CA 1
ATOM 671 C C . ALA A 1 88 ? 6.408 2.735 2.302 1.00 94.75 88 ALA A C 1
ATOM 673 O O . ALA A 1 88 ? 5.395 2.780 2.998 1.00 94.75 88 ALA A O 1
ATOM 674 N N . LEU A 1 89 ? 7.221 1.673 2.305 1.00 95.56 89 LEU A N 1
ATOM 675 C CA . LEU A 1 89 ? 7.009 0.491 3.143 1.00 95.56 89 LEU A CA 1
ATOM 676 C C . LEU A 1 89 ? 7.179 0.795 4.634 1.00 95.56 89 LEU A C 1
ATOM 678 O O . LEU A 1 89 ? 6.377 0.313 5.431 1.00 95.56 89 LEU A O 1
ATOM 682 N N . ILE A 1 90 ? 8.155 1.622 5.017 1.00 94.81 90 ILE A N 1
ATOM 683 C CA . ILE A 1 90 ? 8.346 2.042 6.414 1.00 94.81 90 ILE A CA 1
ATOM 684 C C . ILE A 1 90 ? 7.125 2.828 6.905 1.00 94.81 90 ILE A C 1
ATOM 686 O O . ILE A 1 90 ? 6.522 2.471 7.919 1.00 94.81 90 ILE A O 1
ATOM 690 N N . PHE A 1 91 ? 6.701 3.858 6.168 1.00 92.62 91 PHE A N 1
ATOM 691 C CA . PHE A 1 91 ? 5.513 4.638 6.535 1.00 92.62 91 PHE A CA 1
ATOM 692 C C . PHE A 1 91 ? 4.228 3.804 6.472 1.00 92.62 91 PHE A C 1
ATOM 694 O O . PHE A 1 91 ? 3.350 3.952 7.325 1.00 92.62 91 PHE A O 1
ATOM 701 N N . GLY A 1 92 ? 4.136 2.888 5.508 1.00 93.31 92 GLY A N 1
ATOM 702 C CA . GLY A 1 92 ? 3.053 1.917 5.405 1.00 93.31 92 GLY A CA 1
ATOM 703 C C . GLY A 1 92 ? 2.978 0.998 6.624 1.00 93.31 92 GLY A C 1
ATOM 704 O O . GLY A 1 92 ? 1.890 0.786 7.156 1.00 93.31 92 GLY A O 1
ATOM 705 N N . ALA A 1 93 ? 4.119 0.514 7.120 1.00 92.19 93 ALA A N 1
ATOM 706 C CA . ALA A 1 93 ? 4.196 -0.314 8.320 1.00 92.19 93 ALA A CA 1
ATOM 707 C C . ALA A 1 93 ? 3.783 0.461 9.581 1.00 92.19 93 ALA A C 1
ATOM 709 O O . ALA A 1 93 ? 3.019 -0.063 10.390 1.00 92.19 93 ALA A O 1
ATOM 710 N N . ILE A 1 94 ? 4.213 1.720 9.723 1.00 91.00 94 ILE A N 1
ATOM 711 C CA . ILE A 1 94 ? 3.793 2.591 10.836 1.00 91.00 94 ILE A CA 1
ATOM 712 C C . ILE A 1 94 ? 2.273 2.810 10.802 1.00 91.00 94 ILE A C 1
ATOM 714 O O . ILE A 1 94 ? 1.604 2.673 11.826 1.00 91.00 94 ILE A O 1
ATOM 718 N N . GLY A 1 95 ? 1.712 3.111 9.626 1.00 89.50 95 GLY A N 1
ATOM 719 C CA . GLY A 1 95 ? 0.266 3.272 9.449 1.00 89.50 95 GLY A CA 1
ATOM 720 C C . GLY A 1 95 ? -0.516 1.985 9.730 1.00 89.50 95 GLY A C 1
ATOM 721 O O . GLY A 1 95 ? -1.549 2.023 10.396 1.00 89.50 95 GLY A O 1
ATOM 722 N N . PHE A 1 96 ? 0.001 0.835 9.292 1.00 89.88 96 PHE A N 1
ATOM 723 C CA . PHE A 1 96 ? -0.592 -0.467 9.588 1.00 89.88 96 PHE A CA 1
ATOM 724 C C . PHE A 1 96 ? -0.585 -0.768 11.091 1.00 89.88 96 PHE A C 1
ATOM 726 O O . PHE A 1 96 ? -1.602 -1.205 11.627 1.00 89.88 96 PHE A O 1
ATOM 733 N N . LEU A 1 97 ? 0.527 -0.495 11.782 1.00 88.25 97 LEU A N 1
ATOM 734 C CA . LEU A 1 97 ? 0.638 -0.681 13.229 1.00 88.25 97 LEU A CA 1
ATOM 735 C C . LEU A 1 97 ? -0.348 0.223 13.988 1.00 88.25 97 LEU A C 1
ATOM 737 O O . LEU A 1 97 ? -0.991 -0.228 14.934 1.00 88.25 97 LEU A O 1
ATOM 741 N N . ASP A 1 98 ? -0.507 1.474 13.545 1.00 85.94 98 ASP A N 1
ATOM 742 C CA . ASP A 1 98 ? -1.479 2.425 14.095 1.00 85.94 98 ASP A CA 1
ATOM 743 C C . ASP A 1 98 ? -2.918 1.907 13.974 1.00 85.94 98 ASP A C 1
ATOM 745 O O . ASP A 1 98 ? -3.666 1.874 14.955 1.00 85.94 98 ASP A O 1
ATOM 749 N N . ASP A 1 99 ? -3.305 1.443 12.786 1.00 84.38 99 ASP A N 1
ATOM 750 C CA . ASP A 1 99 ? -4.641 0.894 12.553 1.00 84.38 99 ASP A CA 1
ATOM 751 C C . ASP A 1 99 ? -4.862 -0.446 13.266 1.00 84.38 99 ASP A C 1
ATOM 753 O O . ASP A 1 99 ? -5.976 -0.730 13.721 1.00 84.38 99 ASP A O 1
ATOM 757 N N . TYR A 1 100 ? -3.812 -1.254 13.418 1.00 84.88 100 TYR A N 1
ATOM 758 C CA . TYR A 1 100 ? -3.863 -2.511 14.161 1.00 84.88 100 TYR A CA 1
ATOM 759 C C . TYR A 1 100 ? -4.084 -2.278 15.649 1.00 84.88 100 TYR A C 1
ATOM 761 O O . TYR A 1 100 ? -4.927 -2.942 16.259 1.00 84.88 100 TYR A O 1
ATOM 769 N N . GLU A 1 101 ? -3.406 -1.290 16.228 1.00 83.25 101 GLU A N 1
ATOM 770 C CA . GLU A 1 101 ? -3.578 -0.964 17.638 1.00 83.25 101 GLU A CA 1
ATOM 771 C C . GLU A 1 101 ? -4.976 -0.394 17.926 1.00 83.25 101 GLU A C 1
ATOM 773 O O . GLU A 1 101 ? -5.596 -0.788 18.919 1.00 83.25 101 GLU A O 1
ATOM 778 N N . LYS A 1 102 ? -5.528 0.446 17.032 1.00 76.50 102 LYS A N 1
ATOM 779 C CA . LYS A 1 102 ? -6.928 0.922 17.127 1.00 76.50 102 LYS A CA 1
ATOM 780 C C . LYS A 1 102 ? -7.912 -0.243 17.156 1.00 76.50 102 LYS A C 1
ATOM 782 O O . LYS A 1 102 ? -8.820 -0.275 17.991 1.00 76.50 102 LYS A O 1
ATOM 787 N N . LEU A 1 103 ? -7.707 -1.220 16.270 1.00 80.25 103 LEU A N 1
ATOM 788 C CA . LEU A 1 103 ? -8.559 -2.400 16.186 1.00 80.25 103 LEU A CA 1
ATOM 789 C C . LEU A 1 103 ? -8.447 -3.267 17.448 1.00 80.25 103 LEU A C 1
ATOM 791 O O . LEU A 1 103 ? -9.463 -3.638 18.039 1.00 80.25 103 LEU A O 1
ATOM 795 N N . LYS A 1 104 ? -7.218 -3.544 17.899 1.00 80.12 104 LYS A N 1
ATOM 796 C CA . LYS A 1 104 ? -6.946 -4.373 19.081 1.00 80.12 104 LYS A CA 1
ATOM 797 C C . LYS A 1 104 ? -7.498 -3.749 20.361 1.00 80.12 104 LYS A C 1
ATOM 799 O O . LYS A 1 104 ? -8.085 -4.451 21.184 1.00 80.12 104 LYS A O 1
ATOM 804 N N . 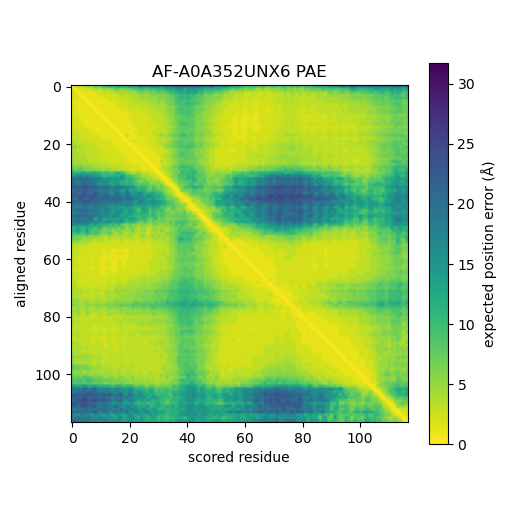ARG A 1 105 ? -7.328 -2.436 20.540 1.00 75.12 105 ARG A N 1
ATOM 805 C CA . ARG A 1 105 ? -7.777 -1.720 21.745 1.00 75.12 105 ARG A CA 1
ATOM 806 C C . ARG A 1 105 ? -9.267 -1.392 21.743 1.00 75.12 105 ARG A C 1
ATOM 808 O O . ARG A 1 105 ? -9.759 -0.948 22.778 1.00 75.12 105 ARG A O 1
ATOM 815 N N . LYS A 1 106 ? -9.975 -1.575 20.617 1.00 66.62 106 LYS A N 1
ATOM 816 C CA . LYS A 1 106 ? -11.372 -1.135 20.416 1.00 66.62 106 LYS A CA 1
ATOM 817 C C . LYS A 1 106 ? -11.598 0.325 20.835 1.00 66.62 106 LYS A C 1
ATOM 819 O O . LYS A 1 106 ? -12.666 0.691 21.315 1.00 66.62 106 LYS A O 1
ATOM 824 N N . LYS A 1 107 ? -10.570 1.159 20.693 1.00 64.56 107 LYS A N 1
ATOM 825 C CA . LYS A 1 107 ? -10.603 2.590 21.000 1.00 64.56 107 LYS A CA 1
ATOM 826 C C . LYS A 1 107 ? -10.123 3.329 19.763 1.00 64.56 107 LYS A C 1
ATOM 828 O O . LYS A 1 107 ? -9.174 2.903 19.118 1.00 64.56 107 LYS A O 1
ATOM 833 N N . ASN A 1 108 ? -10.732 4.474 19.474 1.00 59.78 108 ASN A N 1
ATOM 834 C CA . ASN A 1 108 ? -10.335 5.331 18.350 1.00 59.78 108 ASN A CA 1
ATOM 835 C C . ASN A 1 108 ? -9.000 6.068 18.562 1.00 59.78 108 ASN A C 1
ATOM 837 O O . ASN A 1 108 ? -8.585 6.856 17.717 1.00 59.78 108 ASN A O 1
ATOM 841 N N . LEU A 1 109 ? -8.324 5.813 19.683 1.00 63.16 109 LEU A N 1
ATOM 842 C CA . LEU A 1 109 ? -6.987 6.310 19.972 1.00 63.16 109 LEU A CA 1
ATOM 843 C C . LEU A 1 109 ? -5.980 5.286 19.439 1.00 63.16 109 LEU A C 1
ATOM 845 O O . LEU A 1 109 ? -5.849 4.200 20.001 1.00 63.16 109 LEU A O 1
ATOM 849 N N . GLY A 1 110 ? -5.321 5.629 18.333 1.00 62.66 110 GLY A N 1
ATOM 850 C CA . GLY A 1 110 ? -4.207 4.856 17.786 1.00 62.66 110 GLY A CA 1
ATOM 851 C C . GLY A 1 110 ? -2.912 5.043 18.573 1.00 62.66 110 GLY A C 1
ATOM 852 O O . GLY A 1 110 ? -2.937 5.344 19.771 1.00 62.66 110 GLY A O 1
ATOM 853 N N . LEU A 1 111 ? -1.772 4.879 17.904 1.00 67.12 111 LEU A N 1
ATOM 854 C CA . LEU A 1 111 ? -0.460 5.210 18.459 1.00 67.12 111 LEU A CA 1
ATOM 855 C C . LEU A 1 111 ? -0.458 6.663 18.955 1.00 67.12 111 LEU A C 1
ATOM 857 O O . LEU A 1 111 ? -1.028 7.563 18.332 1.00 67.12 111 LEU A O 1
ATOM 861 N N . THR A 1 112 ? 0.182 6.902 20.098 1.00 70.12 112 THR A N 1
ATOM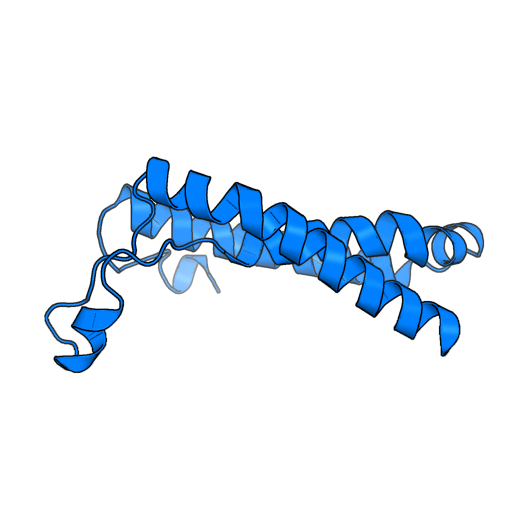 862 C CA . THR A 1 112 ? 0.317 8.255 20.643 1.00 70.12 112 THR A CA 1
ATOM 863 C C . THR A 1 112 ? 1.157 9.112 19.696 1.00 70.12 112 THR A C 1
ATOM 865 O O . THR A 1 112 ? 2.069 8.614 19.037 1.00 70.12 112 THR A O 1
ATOM 868 N N . ALA A 1 113 ? 0.881 10.421 19.638 1.00 67.25 113 ALA A N 1
ATOM 869 C CA . ALA A 1 113 ? 1.604 11.341 18.754 1.00 67.25 113 ALA A CA 1
ATOM 870 C C . ALA A 1 113 ? 3.132 11.256 18.941 1.00 67.25 113 ALA A C 1
ATOM 872 O O . ALA A 1 113 ? 3.855 11.252 17.958 1.00 67.25 113 ALA A O 1
ATOM 873 N N . LYS A 1 114 ? 3.599 11.067 20.184 1.00 65.19 114 LYS A N 1
ATOM 874 C CA . LYS A 1 114 ? 5.020 10.872 20.533 1.00 65.19 114 LYS A CA 1
ATOM 875 C C . LYS A 1 114 ? 5.655 9.583 19.994 1.00 65.19 114 LYS A C 1
ATOM 877 O O . LYS A 1 114 ? 6.867 9.457 20.018 1.00 65.19 114 LYS A O 1
ATOM 882 N N . THR A 1 115 ? 4.859 8.579 19.635 1.00 69.31 115 THR A N 1
ATOM 883 C CA . THR A 1 115 ? 5.355 7.318 19.059 1.00 69.31 115 THR A CA 1
ATOM 884 C C . THR A 1 115 ? 5.303 7.350 17.532 1.00 69.31 115 THR A C 1
ATOM 886 O O . THR A 1 115 ? 5.991 6.573 16.878 1.00 69.31 115 THR A O 1
ATOM 889 N N . LYS A 1 116 ? 4.485 8.237 16.956 1.00 59.41 116 LYS A N 1
ATOM 890 C CA . LYS A 1 116 ? 4.328 8.395 15.507 1.00 59.41 116 LYS A CA 1
ATOM 891 C C . LYS A 1 116 ? 5.288 9.430 14.902 1.00 59.41 116 LYS A C 1
ATOM 893 O O . LYS A 1 116 ? 5.593 9.319 13.717 1.00 59.41 116 LYS A O 1
ATOM 898 N N . PHE A 1 117 ? 5.713 10.413 15.696 1.00 65.00 117 PHE A N 1
ATOM 899 C CA . PHE A 1 117 ? 6.594 11.527 15.337 1.00 65.00 117 PHE A CA 1
ATOM 900 C C . PHE A 1 117 ? 7.778 11.576 16.296 1.00 65.00 117 PHE A C 1
ATOM 902 O O . PHE A 1 117 ? 8.886 11.895 15.819 1.00 65.00 117 PHE A O 1
#

Mean predicted aligned error: 6.78 Å

Secondary structure (DSSP, 8-state):
-HHHHHHHHHHHHHHHHHHHHHHHHHHHHTT-BPPPPTTS-GGGGGGTTPBS-THHHHHHHHHHHHHHTSHHHHHTT--HHHHHHHHHHHHHHHHHHHHHHHHHHTSS--S-HHHH-